Protein AF-A0A455U4K8-F1 (afdb_monomer_lite)

Radius of gyration: 17.61 Å; chains: 1; bounding box: 32×37×53 Å

InterPro domains:
  IPR004453 Epoxyqueuosine reductase QueG [PTHR30002] (1-101)
  IPR013542 Epoxyqueuosine reductase QueG, DUF1730 [PF08331] (11-89)

Organism: NCBI:txid115553

Sequence (107 aa):
MGFMAKHGTKRTRPAELEPGTQRIISVRMDYLPAEVESTKVLGQPSRAYVSRYALGRDYHKLMRKRLALLAKKIEQAVGRFGYRAFVDSAPVMERALAQKSRARLVR

Structure (mmCIF, N/CA/C/O backbone):
data_AF-A0A455U4K8-F1
#
_entry.id   AF-A0A455U4K8-F1
#
loop_
_atom_site.group_PDB
_atom_site.id
_atom_site.type_symbol
_atom_site.label_atom_id
_atom_site.label_alt_id
_atom_site.label_comp_id
_atom_site.label_asym_id
_atom_site.label_entity_id
_atom_site.label_seq_id
_atom_site.pdbx_PDB_ins_code
_atom_site.Cartn_x
_atom_site.Cartn_y
_atom_site.Cartn_z
_atom_site.occupancy
_atom_site.B_iso_or_equiv
_atom_site.auth_seq_id
_atom_site.auth_comp_id
_atom_site.auth_asym_id
_atom_site.auth_atom_id
_atom_site.pdbx_PDB_model_num
ATOM 1 N N . MET A 1 1 ? -5.691 -19.134 -12.663 1.00 39.91 1 MET A N 1
ATOM 2 C CA . MET A 1 1 ? -6.672 -18.040 -12.438 1.00 39.91 1 MET A CA 1
ATOM 3 C C . MET A 1 1 ? -7.472 -18.192 -11.122 1.00 39.91 1 MET A C 1
ATOM 5 O O . MET A 1 1 ? -8.660 -17.917 -11.088 1.00 39.91 1 MET A O 1
ATOM 9 N N . GLY A 1 2 ? -6.848 -18.572 -9.995 1.00 47.69 2 GLY A N 1
ATOM 10 C CA . GLY A 1 2 ? -7.571 -18.822 -8.726 1.00 47.69 2 GLY A CA 1
ATOM 11 C C . GLY A 1 2 ? -7.619 -17.652 -7.728 1.00 47.69 2 GLY A C 1
ATOM 12 O O . GLY A 1 2 ? -8.316 -17.735 -6.722 1.00 47.69 2 GLY A O 1
ATOM 13 N N . PHE A 1 3 ? -6.881 -16.565 -7.976 1.00 52.25 3 PHE A N 1
ATOM 14 C CA . PHE A 1 3 ? -6.742 -15.446 -7.030 1.00 52.25 3 PHE A CA 1
ATOM 15 C C . PHE A 1 3 ? -8.043 -14.641 -6.853 1.00 52.25 3 PHE A C 1
ATOM 17 O O . PHE A 1 3 ? -8.359 -14.156 -5.765 1.00 52.25 3 PHE A O 1
ATOM 24 N N . MET A 1 4 ? -8.853 -14.536 -7.912 1.00 50.00 4 MET A N 1
ATOM 25 C CA . MET A 1 4 ? -10.115 -13.797 -7.851 1.00 50.00 4 MET A CA 1
ATOM 26 C C . MET A 1 4 ? -11.265 -14.607 -7.235 1.00 50.00 4 MET A C 1
ATOM 28 O O . MET A 1 4 ? -12.145 -13.999 -6.639 1.00 50.00 4 MET A O 1
ATOM 32 N N . ALA A 1 5 ? -11.238 -15.940 -7.282 1.00 55.00 5 ALA A N 1
ATOM 33 C CA . ALA A 1 5 ? -12.343 -16.778 -6.801 1.00 55.00 5 ALA A CA 1
ATOM 34 C C . ALA A 1 5 ? -12.320 -17.052 -5.281 1.00 55.00 5 ALA A C 1
ATOM 36 O O . ALA A 1 5 ? -13.352 -17.348 -4.692 1.00 55.00 5 ALA A O 1
ATOM 37 N N . LYS A 1 6 ? -11.162 -16.933 -4.616 1.00 53.72 6 LYS A N 1
ATOM 38 C CA . LYS A 1 6 ? -10.973 -17.418 -3.231 1.00 53.72 6 LYS A CA 1
ATOM 39 C C . LYS A 1 6 ? -11.510 -16.513 -2.111 1.00 53.72 6 LYS A C 1
ATOM 41 O O . LYS A 1 6 ? -11.461 -16.902 -0.948 1.00 53.72 6 LYS A O 1
ATOM 46 N N . HIS A 1 7 ? -12.015 -15.316 -2.413 1.00 50.06 7 HIS A N 1
ATOM 47 C CA . HIS A 1 7 ? -12.355 -14.333 -1.378 1.00 50.06 7 HIS A CA 1
ATOM 48 C C . HI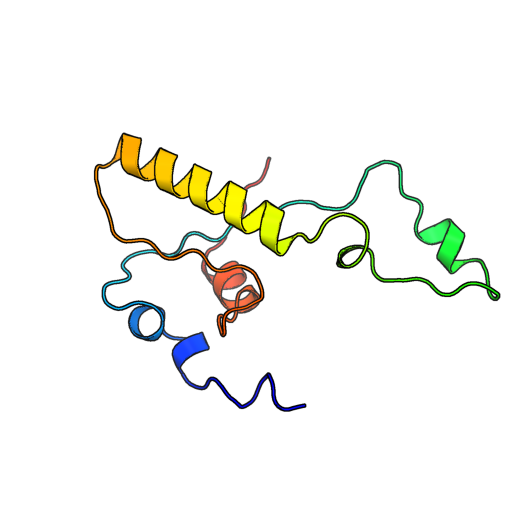S A 1 7 ? -13.657 -13.578 -1.678 1.00 50.06 7 HIS A C 1
ATOM 50 O O . HIS A 1 7 ? -13.600 -12.423 -2.090 1.00 50.06 7 HIS A O 1
ATOM 56 N N . GLY A 1 8 ? -14.800 -14.246 -1.470 1.00 59.72 8 GLY A N 1
ATOM 57 C CA . GLY A 1 8 ? -16.169 -13.777 -1.756 1.00 59.72 8 GLY A CA 1
ATOM 58 C C . GLY A 1 8 ? -16.565 -12.396 -1.193 1.00 59.72 8 GLY A C 1
ATOM 59 O O . GLY A 1 8 ? -16.095 -11.360 -1.657 1.00 59.72 8 GLY A O 1
ATOM 60 N N . THR A 1 9 ? -17.481 -12.340 -0.221 1.00 54.09 9 THR A N 1
ATOM 61 C CA . THR A 1 9 ? -18.140 -11.091 0.243 1.00 54.09 9 THR A CA 1
ATOM 62 C C . THR A 1 9 ? -17.220 -10.102 0.966 1.00 54.09 9 THR A C 1
ATOM 64 O O . THR A 1 9 ? -17.487 -8.892 0.944 1.00 54.09 9 THR A O 1
ATOM 67 N N . LYS A 1 10 ? -16.085 -10.584 1.500 1.00 51.03 10 LYS A N 1
ATOM 68 C CA . LYS A 1 10 ? -15.059 -9.781 2.198 1.00 51.03 10 LYS A CA 1
ATOM 69 C C . LYS A 1 10 ? -14.585 -8.573 1.385 1.00 51.03 10 LYS A C 1
ATOM 71 O O . LYS A 1 10 ? -14.236 -7.551 1.953 1.00 51.03 10 LYS A O 1
ATOM 76 N N . ARG A 1 11 ? -14.642 -8.638 0.053 1.00 54.22 11 ARG A N 1
ATOM 77 C CA . ARG A 1 11 ? -14.245 -7.535 -0.840 1.00 54.22 11 ARG A CA 1
ATOM 78 C C . ARG A 1 11 ? -15.182 -6.328 -0.834 1.00 54.22 11 ARG A C 1
ATOM 80 O O . ARG A 1 11 ? -14.770 -5.251 -1.259 1.00 54.22 11 ARG A O 1
ATOM 87 N N . THR A 1 12 ? -16.429 -6.509 -0.407 1.00 55.31 12 THR A N 1
ATOM 88 C CA . THR A 1 12 ? -17.495 -5.493 -0.504 1.00 55.31 12 THR A CA 1
ATOM 89 C C . THR A 1 12 ? -17.985 -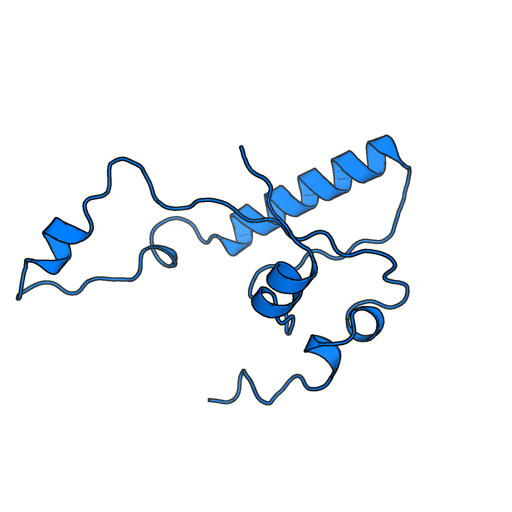4.974 0.842 1.00 55.31 12 THR A C 1
ATOM 91 O O . THR A 1 12 ? -18.621 -3.922 0.883 1.00 55.31 12 THR A O 1
ATOM 94 N N . ARG A 1 13 ? -17.683 -5.684 1.936 1.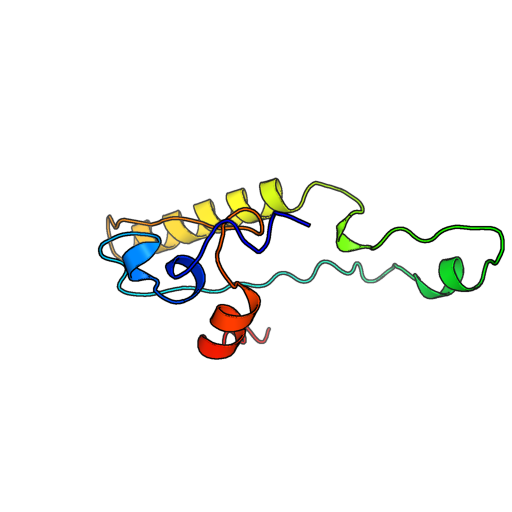00 63.19 13 ARG A N 1
ATOM 95 C CA . ARG A 1 13 ? -18.171 -5.380 3.283 1.00 63.19 13 ARG A CA 1
ATOM 96 C C . ARG A 1 13 ? -16.992 -5.126 4.226 1.00 63.19 13 ARG A C 1
ATOM 98 O O . ARG A 1 13 ? -16.365 -6.081 4.676 1.00 63.19 13 ARG A O 1
ATOM 105 N N . PRO A 1 14 ? -16.692 -3.857 4.554 1.00 61.81 14 PRO A N 1
ATOM 106 C CA . PRO A 1 14 ? -15.581 -3.495 5.439 1.00 61.81 14 PRO A CA 1
ATOM 107 C C . PRO A 1 14 ? -15.634 -4.187 6.806 1.00 61.81 14 PRO A C 1
ATOM 109 O O . PRO A 1 1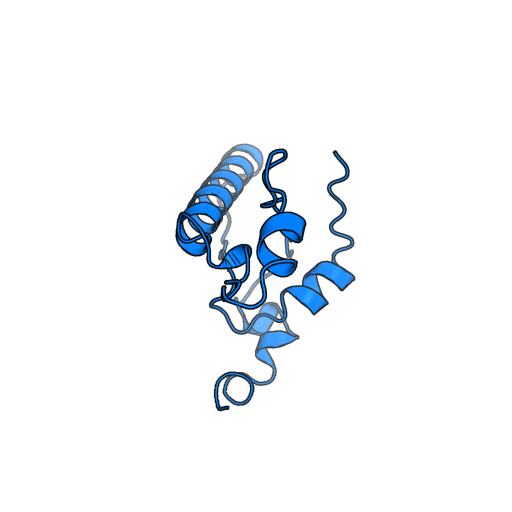4 ? -14.605 -4.606 7.325 1.00 61.81 14 PRO A O 1
ATOM 112 N N . ALA A 1 15 ? -16.842 -4.380 7.342 1.00 61.34 15 ALA A N 1
ATOM 113 C CA . ALA A 1 15 ? -17.065 -5.084 8.602 1.00 61.34 15 ALA A CA 1
ATOM 114 C C . ALA A 1 15 ? -16.665 -6.575 8.560 1.00 61.34 15 ALA A C 1
ATOM 116 O O . ALA A 1 15 ? -16.375 -7.154 9.600 1.00 61.34 15 ALA A O 1
ATOM 117 N N . GLU A 1 16 ? -16.612 -7.196 7.375 1.00 64.38 16 GLU A N 1
ATOM 118 C CA . GLU A 1 16 ? -16.153 -8.584 7.190 1.00 64.38 16 GLU A CA 1
ATOM 119 C C . GLU A 1 16 ? -14.633 -8.683 6.942 1.00 64.38 16 GLU A C 1
ATOM 121 O O . GLU A 1 16 ? -14.068 -9.781 6.944 1.00 64.38 16 GLU A O 1
ATOM 126 N N . LEU A 1 17 ? -13.966 -7.546 6.704 1.00 66.06 17 LEU A N 1
ATOM 127 C CA . LEU A 1 17 ? -12.511 -7.433 6.557 1.00 66.06 17 LEU A CA 1
ATOM 128 C C . LEU A 1 17 ? -11.824 -7.228 7.905 1.00 66.06 17 LEU A C 1
ATOM 130 O O . LEU A 1 17 ? -10.814 -7.877 8.177 1.00 66.06 17 LEU A O 1
ATOM 134 N N . GLU A 1 18 ? -12.380 -6.338 8.723 1.00 71.88 18 GLU A N 1
ATOM 135 C CA . GLU A 1 18 ? -11.947 -6.080 10.091 1.00 71.88 18 GLU A CA 1
ATOM 136 C C . GLU A 1 18 ? -13.184 -5.695 10.929 1.00 71.88 18 GLU A C 1
ATOM 138 O O . GLU A 1 18 ? -13.795 -4.646 10.668 1.00 71.88 18 GLU A O 1
ATOM 143 N N . PRO A 1 19 ? -13.608 -6.539 11.889 1.00 76.44 19 PRO A N 1
ATOM 144 C CA . PRO A 1 19 ? -14.756 -6.252 12.744 1.00 76.44 19 PRO A CA 1
ATOM 145 C C . PRO A 1 19 ? -14.620 -4.898 13.451 1.00 76.44 19 PRO A C 1
ATOM 147 O O . PRO A 1 19 ? -13.550 -4.534 13.926 1.00 76.44 19 PRO A O 1
ATOM 150 N N . GLY A 1 20 ? -15.709 -4.128 13.512 1.00 79.00 20 GLY A N 1
ATOM 151 C CA . GLY A 1 20 ? -15.703 -2.797 14.135 1.00 79.00 20 GLY A CA 1
ATOM 152 C C . GLY A 1 20 ? -15.150 -1.663 13.258 1.00 79.00 20 GLY A C 1
ATOM 153 O O . GLY A 1 20 ? -14.978 -0.547 13.747 1.00 79.00 20 GLY A O 1
ATOM 154 N N . THR A 1 21 ? -14.900 -1.896 11.963 1.00 82.25 21 THR A N 1
ATOM 155 C CA . THR A 1 21 ? -14.473 -0.832 11.034 1.00 82.25 21 THR A CA 1
ATOM 156 C C . THR A 1 21 ? -15.542 0.257 10.881 1.00 82.25 21 THR A C 1
ATOM 158 O O . THR A 1 21 ? -16.585 0.022 10.274 1.00 82.25 21 THR A O 1
ATOM 161 N N . GLN A 1 22 ? -15.247 1.478 11.345 1.00 83.44 22 GLN A N 1
ATOM 162 C CA . GLN A 1 22 ? -16.145 2.642 11.226 1.00 83.44 22 GLN A CA 1
ATOM 163 C C . GLN A 1 22 ? -15.874 3.520 9.994 1.00 83.44 22 GLN A C 1
ATOM 165 O O . GLN A 1 22 ? -16.762 4.218 9.487 1.00 83.44 22 GLN A O 1
ATOM 170 N N . ARG A 1 23 ? -14.616 3.548 9.538 1.00 83.25 23 ARG A N 1
ATOM 171 C CA . ARG A 1 23 ? -14.128 4.433 8.472 1.00 83.25 23 ARG A CA 1
ATOM 172 C C . ARG A 1 23 ? -13.042 3.740 7.656 1.00 83.25 23 ARG A C 1
ATOM 174 O O . ARG A 1 23 ? -12.271 2.948 8.186 1.00 83.25 23 ARG A O 1
ATOM 181 N N . ILE A 1 24 ? -12.970 4.084 6.370 1.00 84.19 24 ILE A N 1
ATOM 182 C CA . ILE A 1 24 ? -11.906 3.658 5.455 1.00 84.19 24 ILE A CA 1
ATOM 183 C C . ILE A 1 24 ? -11.201 4.903 4.931 1.00 84.19 24 ILE A C 1
ATOM 185 O O . ILE A 1 24 ? -11.853 5.826 4.447 1.00 84.19 24 ILE A O 1
ATOM 189 N N . ILE A 1 25 ? -9.871 4.894 4.983 1.00 86.19 25 ILE A N 1
ATOM 190 C CA . ILE A 1 25 ? -9.022 5.915 4.369 1.00 86.19 25 ILE A CA 1
ATOM 191 C C . ILE A 1 25 ? -8.334 5.276 3.164 1.00 86.19 25 ILE A C 1
ATOM 193 O O . ILE A 1 25 ? -7.594 4.305 3.308 1.00 86.19 25 ILE A O 1
ATOM 197 N N . SER A 1 26 ? -8.583 5.814 1.972 1.00 85.06 26 SER A N 1
ATOM 198 C CA . SER A 1 26 ? -7.897 5.403 0.743 1.00 85.06 26 SER A CA 1
ATOM 199 C C . SER A 1 26 ? -6.833 6.434 0.386 1.00 85.06 26 SER A C 1
ATOM 201 O O . SER A 1 26 ? -7.099 7.633 0.401 1.00 85.06 26 SER A O 1
ATOM 203 N N . VAL A 1 27 ? -5.635 5.971 0.037 1.00 85.94 27 VAL A N 1
ATOM 204 C CA . VAL A 1 27 ? -4.514 6.829 -0.367 1.00 85.94 27 VAL A CA 1
ATOM 205 C C . VAL A 1 27 ? -3.972 6.384 -1.720 1.00 85.94 27 VAL A C 1
ATOM 207 O O . VAL A 1 27 ? -4.088 5.217 -2.088 1.00 85.94 27 VAL A O 1
ATOM 210 N N . ARG A 1 28 ? -3.352 7.312 -2.450 1.00 85.94 28 ARG A N 1
ATOM 211 C CA . ARG A 1 28 ? -2.628 7.037 -3.697 1.00 85.94 28 ARG A CA 1
ATOM 212 C C . ARG A 1 28 ? -1.242 7.664 -3.645 1.00 85.94 28 ARG A C 1
ATOM 214 O O . ARG A 1 28 ? -1.022 8.619 -2.904 1.00 85.94 28 ARG A O 1
ATOM 221 N N . MET A 1 29 ? -0.330 7.140 -4.449 1.00 84.00 29 MET A N 1
ATOM 222 C CA . MET A 1 29 ? 1.013 7.679 -4.610 1.00 84.00 29 MET A CA 1
ATOM 223 C C . MET A 1 29 ? 1.370 7.655 -6.090 1.00 84.00 29 MET A C 1
ATOM 225 O O . MET A 1 29 ? 1.272 6.606 -6.727 1.00 84.00 29 MET A O 1
ATOM 229 N N . ASP A 1 30 ? 1.800 8.798 -6.613 1.00 82.38 30 ASP A N 1
ATOM 230 C CA . ASP A 1 30 ? 2.349 8.864 -7.961 1.00 82.38 30 ASP A CA 1
ATOM 231 C C . ASP A 1 30 ? 3.711 8.168 -7.977 1.00 82.38 30 ASP A C 1
ATOM 233 O O . ASP A 1 30 ? 4.569 8.415 -7.127 1.00 82.38 30 ASP A O 1
ATOM 237 N N . TYR A 1 31 ? 3.883 7.247 -8.922 1.00 79.06 31 TYR A N 1
ATOM 238 C CA . TYR A 1 31 ? 5.086 6.421 -9.049 1.00 79.06 31 TYR A CA 1
ATOM 239 C C . TYR A 1 31 ? 5.817 6.643 -10.377 1.00 79.06 31 TYR A C 1
ATOM 241 O O . TYR A 1 31 ? 6.817 5.977 -10.639 1.00 79.06 31 TYR A O 1
ATOM 249 N N . LEU A 1 32 ? 5.322 7.553 -11.222 1.00 73.88 32 LEU A N 1
ATOM 250 C CA . LEU A 1 32 ? 5.951 7.900 -12.490 1.00 73.88 32 LEU A CA 1
ATOM 251 C C . LEU A 1 32 ? 7.059 8.938 -12.238 1.00 73.88 32 LEU A C 1
ATOM 253 O O . LEU A 1 32 ? 6.743 10.052 -11.821 1.00 73.88 32 LEU A O 1
ATOM 257 N N . PRO A 1 33 ? 8.343 8.611 -12.467 1.00 69.56 33 PRO A N 1
ATOM 258 C CA . PRO A 1 33 ? 9.413 9.595 -12.351 1.00 69.56 33 PRO A CA 1
ATOM 259 C C . PRO A 1 33 ? 9.359 10.570 -13.536 1.00 69.56 33 PRO A C 1
ATOM 261 O O . PRO A 1 33 ? 9.048 10.159 -14.654 1.00 69.56 33 PRO A O 1
ATOM 264 N N . ALA A 1 34 ? 9.687 11.844 -13.301 1.00 66.50 34 ALA A N 1
ATOM 265 C CA . ALA A 1 34 ? 9.575 12.909 -14.306 1.00 66.50 34 ALA A CA 1
ATOM 266 C C . ALA A 1 34 ? 10.468 12.693 -15.545 1.00 66.50 34 ALA A C 1
ATOM 268 O O . ALA A 1 34 ? 10.130 13.138 -16.635 1.00 66.50 34 ALA A O 1
ATOM 269 N N . GLU A 1 35 ? 11.582 11.980 -15.389 1.00 64.50 35 GLU A N 1
ATOM 270 C CA . GLU A 1 35 ? 12.628 11.815 -16.412 1.00 64.50 35 GLU A CA 1
ATOM 271 C C . GLU A 1 35 ? 12.418 10.590 -17.320 1.00 64.50 35 GLU A C 1
ATOM 273 O O . GLU A 1 35 ? 13.266 10.239 -18.140 1.00 64.50 35 GLU A O 1
ATOM 278 N N . VAL A 1 36 ? 11.310 9.868 -17.153 1.00 63.97 36 VAL A N 1
ATOM 279 C CA . VAL A 1 36 ? 11.165 8.531 -17.725 1.00 63.97 36 VAL A CA 1
ATOM 280 C C . VAL A 1 36 ? 10.395 8.553 -19.042 1.00 63.97 36 VAL A C 1
ATOM 282 O O . VAL A 1 36 ? 9.168 8.518 -19.081 1.00 63.97 36 VAL A O 1
ATOM 285 N N . GLU A 1 37 ? 11.138 8.481 -20.143 1.00 67.75 37 GLU A N 1
ATOM 286 C CA . GLU A 1 37 ? 10.588 8.305 -21.488 1.00 67.75 37 GLU A CA 1
ATOM 287 C C . GLU A 1 37 ? 10.330 6.822 -21.801 1.00 67.75 37 GLU A C 1
ATOM 289 O O . GLU A 1 37 ? 11.082 6.155 -22.513 1.00 67.75 37 GLU A O 1
ATOM 294 N N . SER A 1 38 ? 9.237 6.267 -21.268 1.00 68.38 38 SER A N 1
ATOM 295 C CA . SER A 1 38 ? 8.753 4.928 -21.661 1.00 68.38 38 SER A CA 1
ATOM 296 C C . SER A 1 38 ? 8.510 4.803 -23.169 1.00 68.38 38 SER A C 1
ATOM 298 O O . SER A 1 38 ? 8.660 3.718 -23.724 1.00 68.38 38 SER A O 1
ATOM 300 N N . THR A 1 39 ? 8.192 5.913 -23.831 1.00 68.88 39 THR A N 1
ATOM 301 C CA . THR A 1 39 ? 7.999 6.023 -25.282 1.00 68.88 39 THR A CA 1
ATOM 302 C C . THR A 1 39 ? 9.245 5.627 -26.078 1.00 68.88 39 THR A C 1
ATOM 304 O O . THR A 1 39 ? 9.116 4.937 -27.086 1.00 68.88 39 THR A O 1
ATOM 307 N N . LYS A 1 40 ? 10.454 5.955 -25.597 1.00 74.69 40 LYS A N 1
ATOM 308 C CA . LYS A 1 40 ? 11.721 5.594 -26.264 1.00 74.69 40 LYS A CA 1
ATOM 309 C C . LYS A 1 40 ? 11.981 4.089 -26.303 1.00 74.69 40 LYS A C 1
ATOM 311 O O . LYS A 1 40 ? 12.562 3.597 -27.265 1.00 74.69 40 LYS A O 1
ATOM 316 N N . VAL A 1 41 ? 11.573 3.359 -25.262 1.00 76.50 41 VAL A N 1
ATOM 317 C CA . VAL A 1 41 ? 11.747 1.897 -25.191 1.00 76.50 41 VAL A CA 1
ATOM 318 C C . VAL A 1 41 ? 10.671 1.184 -26.006 1.00 76.50 41 VAL A C 1
ATOM 320 O O . VAL A 1 41 ? 10.976 0.216 -26.690 1.00 76.50 41 VAL A O 1
ATOM 323 N N . LEU A 1 42 ? 9.435 1.691 -25.986 1.00 77.94 42 LEU A N 1
ATOM 324 C CA . LEU A 1 42 ? 8.325 1.137 -26.771 1.00 77.94 42 LEU A CA 1
ATOM 325 C C . LEU A 1 42 ? 8.535 1.275 -28.288 1.00 77.94 42 LEU A C 1
ATOM 327 O O . LEU A 1 42 ? 7.995 0.478 -29.046 1.00 77.94 42 LEU A O 1
ATOM 331 N N . GLY A 1 43 ? 9.338 2.246 -28.729 1.00 80.88 43 GLY A N 1
ATOM 332 C CA . GLY A 1 43 ? 9.724 2.409 -30.133 1.00 80.88 43 GLY A CA 1
ATOM 333 C C . GLY A 1 43 ? 10.817 1.452 -30.629 1.00 80.88 43 GLY A C 1
ATOM 334 O O . GLY A 1 43 ? 11.217 1.567 -31.782 1.00 80.88 43 GLY A O 1
ATOM 335 N N . GLN A 1 44 ? 11.337 0.543 -29.792 1.00 84.88 44 GLN A N 1
ATOM 336 C CA . GLN A 1 44 ? 12.428 -0.374 -30.150 1.00 84.88 44 GLN A CA 1
ATOM 337 C C . GLN A 1 44 ? 11.901 -1.809 -30.327 1.00 84.88 44 GLN A C 1
ATOM 339 O O . GLN A 1 44 ? 11.688 -2.495 -29.327 1.00 84.88 44 GLN A O 1
ATOM 344 N N . PRO A 1 45 ? 11.750 -2.312 -31.570 1.00 84.38 45 PRO A N 1
ATOM 345 C CA . PRO A 1 45 ? 11.146 -3.624 -31.836 1.00 84.38 45 PRO A CA 1
ATOM 346 C C . PRO A 1 45 ? 11.916 -4.803 -31.229 1.00 84.38 45 PRO A C 1
ATOM 348 O O . PRO A 1 45 ? 11.348 -5.862 -30.988 1.00 84.38 45 PRO A O 1
ATOM 351 N N . SER A 1 46 ? 13.216 -4.627 -30.981 1.00 91.19 46 SER A N 1
ATOM 352 C CA . SER A 1 46 ? 14.104 -5.649 -30.420 1.00 91.19 46 SER A CA 1
ATOM 353 C C . SER A 1 46 ? 14.127 -5.683 -28.888 1.00 91.19 46 SER A C 1
ATOM 355 O O . SER A 1 46 ? 14.885 -6.464 -28.312 1.00 91.19 46 SER A O 1
ATOM 357 N N . ARG A 1 47 ? 13.335 -4.847 -28.199 1.00 84.94 47 ARG A N 1
ATOM 358 C CA . ARG A 1 47 ? 13.318 -4.775 -26.731 1.00 84.94 47 ARG A CA 1
ATOM 359 C C . ARG A 1 47 ? 11.931 -5.020 -26.156 1.00 84.94 47 ARG A C 1
ATOM 361 O O . ARG A 1 47 ? 10.939 -4.458 -26.602 1.00 84.94 47 ARG A O 1
ATOM 368 N N . ALA A 1 48 ? 11.885 -5.809 -25.086 1.00 81.62 48 ALA A N 1
ATOM 369 C CA . ALA A 1 48 ? 10.686 -5.972 -24.276 1.00 81.62 48 ALA A CA 1
ATOM 370 C C . ALA A 1 48 ? 10.553 -4.829 -23.256 1.00 81.62 48 ALA A C 1
ATOM 372 O O . ALA A 1 48 ? 11.541 -4.377 -22.671 1.00 81.62 48 ALA A O 1
ATOM 373 N N . TYR A 1 49 ? 9.317 -4.393 -23.007 1.00 82.38 49 TYR A N 1
ATOM 374 C CA . TYR A 1 49 ? 8.996 -3.396 -21.989 1.00 82.38 49 TYR A CA 1
ATOM 375 C C . TYR A 1 49 ? 8.348 -4.057 -20.770 1.00 82.38 49 TYR A C 1
ATOM 377 O O . TYR A 1 49 ? 7.290 -4.676 -20.871 1.00 82.38 49 TYR A O 1
ATOM 385 N N . VAL A 1 50 ? 8.968 -3.895 -19.601 1.00 80.94 50 VAL A N 1
ATOM 386 C CA . VAL A 1 50 ? 8.393 -4.317 -18.317 1.00 80.94 50 VAL A CA 1
ATOM 387 C C . VAL A 1 50 ? 7.583 -3.166 -17.731 1.00 80.94 50 VAL A C 1
ATOM 389 O O . VAL A 1 50 ? 8.046 -2.023 -17.697 1.00 80.94 50 VAL A O 1
ATOM 392 N N . SER A 1 51 ? 6.375 -3.470 -17.251 1.00 78.88 51 SER A N 1
ATOM 393 C CA . SER A 1 51 ? 5.477 -2.462 -16.687 1.00 78.88 51 SER A CA 1
ATOM 394 C C . SER A 1 51 ? 6.126 -1.690 -15.540 1.00 78.88 51 SER A C 1
ATOM 396 O O . SER A 1 51 ? 6.773 -2.264 -14.662 1.00 78.88 51 SER A O 1
ATOM 398 N N . ARG A 1 52 ? 5.921 -0.369 -15.523 1.00 75.75 52 ARG A N 1
ATOM 399 C CA . ARG A 1 52 ? 6.633 0.542 -14.620 1.00 75.75 52 ARG A CA 1
ATOM 400 C C . ARG A 1 52 ? 6.388 0.251 -13.140 1.00 75.75 52 ARG A C 1
ATOM 402 O O . ARG A 1 52 ? 7.308 0.431 -12.352 1.00 75.75 52 ARG A O 1
ATOM 409 N N . TYR A 1 53 ? 5.201 -0.231 -12.765 1.00 72.12 53 TYR A N 1
ATOM 410 C CA . TYR A 1 53 ? 4.889 -0.560 -11.365 1.00 72.12 53 TYR A CA 1
ATOM 411 C C . TYR A 1 53 ? 5.730 -1.727 -10.817 1.00 72.12 53 TYR A C 1
ATOM 413 O O . TYR A 1 53 ? 5.850 -1.877 -9.604 1.00 72.12 53 TYR A O 1
ATOM 421 N N . ALA A 1 54 ? 6.296 -2.553 -11.703 1.00 75.56 54 ALA A N 1
ATOM 422 C CA . ALA A 1 54 ? 7.163 -3.672 -11.349 1.00 75.56 54 ALA A CA 1
ATOM 423 C C . ALA A 1 54 ? 8.654 -3.285 -11.334 1.00 75.56 54 ALA A C 1
ATOM 425 O O . ALA A 1 54 ? 9.501 -4.120 -11.028 1.00 75.56 54 ALA A O 1
ATOM 426 N N . LEU A 1 55 ? 8.989 -2.036 -11.679 1.00 75.00 55 LEU A N 1
ATOM 427 C CA . LEU A 1 55 ? 10.363 -1.548 -11.723 1.00 75.00 55 LEU A CA 1
ATOM 428 C C . LEU A 1 55 ? 10.738 -0.839 -10.416 1.00 75.00 55 LEU A C 1
ATOM 430 O O . LEU A 1 55 ? 9.958 -0.077 -9.849 1.00 75.00 55 LEU A O 1
ATOM 434 N N . GLY A 1 56 ? 11.979 -1.039 -9.970 1.00 76.81 56 GLY A N 1
ATOM 435 C CA . GLY A 1 56 ? 12.516 -0.403 -8.768 1.00 76.81 56 GLY A CA 1
ATOM 436 C C . GLY A 1 56 ? 12.216 -1.177 -7.482 1.00 76.81 56 GLY A C 1
ATOM 437 O O . GLY A 1 56 ? 12.208 -2.406 -7.460 1.00 76.81 56 GLY A O 1
ATOM 438 N N . ARG A 1 57 ? 12.048 -0.454 -6.369 1.00 78.69 57 ARG A N 1
ATOM 439 C CA . ARG A 1 57 ? 11.795 -1.066 -5.055 1.00 78.69 57 ARG A CA 1
ATOM 440 C C . ARG A 1 57 ? 10.362 -1.582 -4.966 1.00 78.69 57 ARG A C 1
ATOM 442 O O . ARG A 1 57 ? 9.438 -0.885 -5.368 1.00 78.69 57 ARG A O 1
ATOM 449 N N . ASP A 1 58 ? 10.191 -2.739 -4.328 1.00 83.38 58 ASP A N 1
ATOM 450 C CA . ASP A 1 58 ? 8.875 -3.305 -4.021 1.00 83.38 58 ASP A CA 1
ATOM 451 C C . ASP A 1 58 ? 7.996 -2.289 -3.277 1.00 83.38 58 ASP A C 1
ATOM 453 O O . ASP A 1 58 ? 8.240 -1.916 -2.118 1.00 83.38 58 ASP A O 1
ATOM 457 N N . TYR A 1 59 ? 6.957 -1.837 -3.972 1.00 83.62 59 TYR A N 1
ATOM 458 C CA . TYR A 1 59 ? 6.067 -0.798 -3.490 1.00 83.62 59 TYR A CA 1
ATOM 459 C C . TYR A 1 59 ? 5.254 -1.258 -2.275 1.00 83.62 59 TYR A C 1
ATOM 461 O O . TYR A 1 59 ? 4.879 -0.416 -1.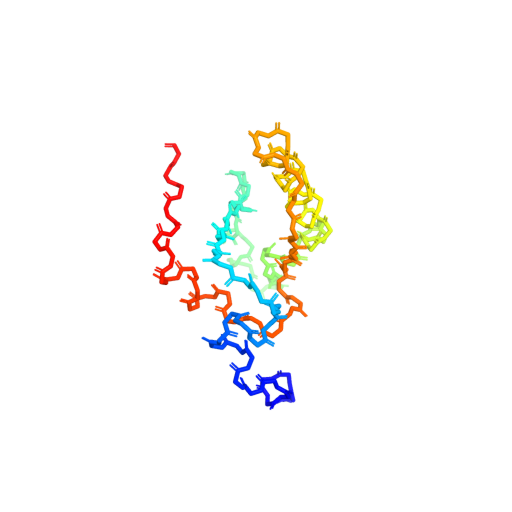459 1.00 83.62 59 TYR A O 1
ATOM 469 N N . HIS A 1 60 ? 5.040 -2.567 -2.085 1.00 87.19 60 HIS A N 1
ATOM 470 C CA . HIS A 1 60 ? 4.322 -3.084 -0.922 1.00 87.19 60 HIS A CA 1
ATOM 471 C C . HIS A 1 60 ? 5.028 -2.690 0.371 1.00 87.19 60 HIS A C 1
ATOM 473 O O . HIS A 1 60 ? 4.391 -2.222 1.316 1.00 87.19 60 HIS A O 1
ATOM 479 N N . LYS A 1 61 ? 6.358 -2.835 0.413 1.00 87.69 61 LYS A N 1
ATOM 480 C CA . LYS A 1 61 ? 7.166 -2.456 1.579 1.00 87.69 61 LYS A CA 1
ATOM 481 C C . LYS A 1 61 ? 7.116 -0.949 1.818 1.00 87.69 61 LYS A C 1
ATOM 483 O O . LYS A 1 61 ? 6.913 -0.510 2.951 1.00 87.69 61 LYS A O 1
ATOM 488 N N . LEU A 1 62 ? 7.261 -0.157 0.754 1.00 88.88 62 LEU A N 1
ATOM 489 C CA . LEU A 1 62 ? 7.219 1.304 0.831 1.00 88.88 62 LEU A CA 1
ATOM 490 C C . LEU A 1 62 ? 5.864 1.807 1.350 1.00 88.88 62 LEU A C 1
ATOM 492 O O . LEU A 1 62 ? 5.815 2.608 2.285 1.00 88.88 62 LEU A O 1
ATOM 496 N N . MET A 1 63 ? 4.772 1.316 0.769 1.00 90.06 63 MET A N 1
ATOM 497 C CA . MET A 1 63 ? 3.415 1.730 1.112 1.00 90.06 63 MET A CA 1
ATOM 498 C C . MET A 1 63 ? 3.024 1.286 2.519 1.00 90.06 63 MET A C 1
ATOM 500 O O . MET A 1 63 ? 2.515 2.110 3.275 1.00 90.06 63 MET A O 1
ATOM 504 N N . ARG A 1 64 ? 3.343 0.050 2.937 1.00 90.00 64 ARG A N 1
ATOM 505 C CA . ARG A 1 64 ? 3.101 -0.399 4.323 1.00 90.00 64 ARG A CA 1
ATOM 506 C C . ARG A 1 64 ? 3.784 0.513 5.339 1.00 90.00 64 ARG A C 1
ATOM 508 O O . ARG A 1 64 ? 3.148 0.927 6.305 1.00 90.00 64 ARG A O 1
ATOM 515 N N . LYS A 1 65 ? 5.049 0.883 5.099 1.00 91.38 65 LYS A N 1
ATOM 516 C CA . LYS A 1 65 ? 5.782 1.806 5.979 1.00 91.38 65 LYS A CA 1
ATOM 517 C C . LYS A 1 65 ? 5.088 3.168 6.068 1.00 91.38 65 LYS A C 1
ATOM 519 O O . LYS A 1 65 ? 4.936 3.707 7.160 1.00 91.38 65 LYS A O 1
ATOM 524 N N . ARG A 1 66 ? 4.647 3.726 4.937 1.00 93.31 66 ARG A N 1
ATOM 525 C CA . ARG A 1 66 ? 3.951 5.025 4.903 1.00 93.31 66 ARG A CA 1
ATOM 526 C C . ARG A 1 66 ? 2.580 4.976 5.582 1.00 93.31 66 ARG A C 1
ATOM 528 O O . ARG A 1 66 ? 2.249 5.902 6.314 1.00 93.31 66 ARG A O 1
ATOM 535 N N . LEU A 1 67 ? 1.820 3.898 5.397 1.00 93.31 67 LEU A N 1
ATOM 536 C CA . LEU A 1 67 ? 0.535 3.698 6.071 1.00 93.31 67 LEU A CA 1
ATOM 537 C C . LEU A 1 67 ? 0.697 3.568 7.588 1.00 93.31 67 LEU A C 1
ATOM 539 O O . LEU A 1 67 ? -0.077 4.168 8.325 1.00 93.31 67 LEU A O 1
ATOM 543 N N . ALA A 1 68 ? 1.729 2.864 8.061 1.00 92.00 68 ALA A N 1
ATOM 544 C CA . ALA A 1 68 ? 2.031 2.782 9.491 1.00 92.00 68 ALA A CA 1
ATOM 545 C C . ALA A 1 68 ? 2.366 4.161 10.086 1.00 92.00 68 ALA A C 1
ATOM 547 O O . ALA A 1 68 ? 1.894 4.510 11.166 1.00 92.00 68 ALA A O 1
ATOM 548 N N . LEU A 1 69 ? 3.135 4.982 9.360 1.00 94.75 69 LEU A N 1
ATOM 549 C CA . LEU A 1 69 ? 3.415 6.362 9.770 1.00 94.75 69 LEU A CA 1
ATOM 550 C C . LEU A 1 69 ? 2.145 7.219 9.813 1.00 94.75 69 LEU A C 1
ATOM 552 O O . LEU A 1 69 ? 1.980 8.006 10.741 1.00 94.75 69 LEU A O 1
ATOM 556 N N . LEU A 1 70 ? 1.251 7.071 8.833 1.00 93.94 70 LEU A N 1
ATOM 557 C CA . LEU A 1 70 ? -0.034 7.769 8.824 1.00 93.94 70 LEU A CA 1
ATOM 558 C C . LEU A 1 70 ? -0.902 7.357 10.018 1.00 93.94 70 LEU A C 1
ATOM 560 O O . LEU A 1 70 ? -1.410 8.226 10.719 1.00 93.94 70 LEU A O 1
ATOM 564 N N . ALA A 1 71 ? -1.026 6.056 10.284 1.00 92.75 71 ALA A N 1
ATOM 565 C CA . ALA A 1 71 ? -1.790 5.550 11.419 1.00 92.75 71 ALA A CA 1
ATOM 566 C C . ALA A 1 71 ? -1.249 6.093 12.748 1.00 92.75 71 ALA A C 1
ATOM 568 O O . ALA A 1 71 ? -2.020 6.607 13.552 1.00 92.75 71 ALA A O 1
ATOM 569 N N . LYS A 1 72 ? 0.080 6.102 12.925 1.00 94.75 72 LYS A N 1
ATOM 570 C CA . LYS A 1 72 ? 0.726 6.685 14.109 1.00 94.75 72 LYS A CA 1
ATOM 571 C C . LYS A 1 72 ? 0.425 8.179 14.268 1.00 94.75 72 LYS A C 1
ATOM 573 O O . LYS A 1 72 ? 0.184 8.629 15.381 1.00 94.75 72 LYS A O 1
ATOM 578 N N . LYS A 1 73 ? 0.421 8.952 13.176 1.00 95.81 73 LYS A N 1
ATOM 579 C CA . LYS A 1 73 ? 0.056 10.381 13.215 1.00 95.81 73 LYS A CA 1
ATOM 580 C C . LYS A 1 73 ? -1.399 10.593 13.629 1.00 95.81 73 LYS A C 1
ATOM 582 O O . LYS A 1 73 ? -1.681 11.508 14.390 1.00 95.81 73 LYS A O 1
ATOM 587 N N . ILE A 1 74 ? -2.310 9.754 13.138 1.00 94.12 74 ILE A N 1
ATOM 588 C CA . ILE A 1 74 ? -3.719 9.799 13.547 1.00 94.12 74 ILE A CA 1
ATOM 589 C C . ILE A 1 74 ? -3.826 9.456 15.036 1.00 94.12 74 ILE A C 1
ATOM 591 O O . ILE A 1 74 ? -4.476 10.182 15.776 1.00 94.12 74 ILE A O 1
ATOM 595 N N . GLU A 1 75 ? -3.122 8.418 15.491 1.00 95.06 75 GLU A N 1
ATOM 596 C CA . GLU A 1 75 ? -3.138 7.965 16.889 1.00 95.06 75 GLU A CA 1
ATOM 597 C C . GLU A 1 75 ? -2.650 9.058 17.848 1.00 95.06 75 GLU A C 1
ATOM 599 O O . GLU A 1 75 ? -3.225 9.264 18.912 1.00 95.06 75 GLU A O 1
ATOM 604 N N . GLN A 1 76 ? -1.635 9.820 17.438 1.00 96.06 76 GLN A N 1
ATOM 605 C CA . GLN A 1 76 ? -1.151 10.986 18.181 1.00 96.06 76 GLN A CA 1
ATOM 606 C C . GLN A 1 76 ? -2.192 12.107 18.296 1.00 96.06 76 GLN A C 1
ATOM 608 O O . GLN A 1 76 ? -2.172 12.841 19.277 1.00 96.06 76 GLN A O 1
ATOM 613 N N . ALA A 1 77 ? -3.078 12.254 17.310 1.00 96.19 77 ALA A N 1
ATOM 614 C CA . ALA A 1 77 ? -4.073 13.322 17.280 1.00 96.19 77 ALA A CA 1
ATOM 615 C C . ALA A 1 77 ? -5.381 12.957 18.001 1.00 96.19 77 ALA A C 1
ATOM 617 O O . ALA A 1 77 ? -6.024 13.841 18.559 1.00 96.19 77 ALA A O 1
ATOM 618 N N . VAL A 1 78 ? -5.795 11.684 17.973 1.00 94.38 78 VAL A N 1
ATOM 619 C CA . VAL A 1 78 ? -7.123 11.257 18.469 1.00 94.38 78 VAL A CA 1
ATOM 620 C C . VAL A 1 78 ? -7.078 10.210 19.584 1.00 94.38 78 VAL A C 1
ATOM 622 O O . VAL A 1 78 ? -8.124 9.820 20.097 1.00 94.38 78 VAL A O 1
ATOM 625 N N . GLY A 1 79 ? -5.887 9.750 19.974 1.00 93.81 79 GLY A N 1
ATOM 626 C CA . GLY A 1 79 ? -5.706 8.655 20.924 1.00 93.81 79 GLY A CA 1
ATOM 627 C C . GLY A 1 79 ? -5.682 7.274 20.260 1.00 93.81 79 GLY A C 1
ATOM 628 O O . GLY A 1 79 ? -5.739 7.141 19.036 1.00 93.81 79 GLY A O 1
ATOM 629 N N . ARG A 1 80 ? -5.560 6.223 21.084 1.00 91.50 80 ARG A N 1
ATOM 630 C CA . ARG A 1 80 ? -5.416 4.834 20.613 1.00 91.50 80 ARG A CA 1
ATOM 631 C C . ARG A 1 80 ? -6.679 4.364 19.900 1.00 91.50 80 ARG A C 1
ATOM 633 O O . ARG A 1 80 ? -7.780 4.488 20.427 1.00 91.50 80 ARG A O 1
ATOM 640 N N . PHE A 1 81 ? -6.503 3.757 18.732 1.00 89.75 81 PHE A N 1
ATOM 641 C CA . PHE A 1 81 ? -7.584 3.152 17.960 1.00 89.75 81 PHE A CA 1
ATOM 642 C C . PHE A 1 81 ? -7.090 1.897 17.233 1.00 89.75 81 PHE A C 1
ATOM 644 O O . PHE A 1 81 ? -5.896 1.736 16.977 1.00 89.75 81 PHE A O 1
ATOM 651 N N . GLY A 1 82 ? -8.014 0.996 16.899 1.00 87.00 82 GLY A N 1
ATOM 652 C CA . GLY A 1 82 ? -7.711 -0.179 16.084 1.00 87.00 82 GLY A CA 1
ATOM 653 C C . GLY A 1 82 ? -7.604 0.187 14.604 1.00 87.00 82 GLY A C 1
ATOM 654 O O . GLY A 1 82 ? -8.484 0.859 14.066 1.00 87.00 82 GLY A O 1
ATOM 655 N N . TYR A 1 83 ? -6.547 -0.269 13.928 1.00 88.00 83 TYR A N 1
ATOM 656 C CA . TYR A 1 83 ? -6.396 -0.095 12.485 1.00 88.00 83 TYR A CA 1
ATOM 657 C C . TYR A 1 83 ? -5.757 -1.307 11.820 1.00 88.00 83 TYR A C 1
ATOM 659 O O . TYR A 1 83 ? -4.951 -2.027 12.407 1.00 88.00 83 TYR A O 1
ATOM 667 N N . ARG A 1 84 ? -6.072 -1.477 10.535 1.00 86.31 84 ARG A N 1
ATOM 668 C CA . ARG A 1 84 ? -5.451 -2.481 9.679 1.00 86.31 84 ARG A CA 1
ATOM 669 C C . ARG A 1 84 ? -5.125 -1.884 8.321 1.00 86.31 84 ARG A C 1
ATOM 671 O O . ARG A 1 84 ? -5.999 -1.380 7.622 1.00 86.31 84 ARG A O 1
ATOM 678 N N . ALA A 1 85 ? -3.844 -1.921 7.966 1.00 85.38 85 ALA A N 1
ATOM 679 C CA . ALA A 1 85 ? -3.350 -1.410 6.696 1.00 85.38 85 ALA A CA 1
ATOM 680 C C . ALA A 1 85 ? -3.345 -2.516 5.632 1.00 85.38 85 ALA A C 1
ATOM 682 O O . ALA A 1 85 ? -2.856 -3.622 5.874 1.00 85.38 85 ALA A O 1
ATOM 683 N N . PHE A 1 86 ? -3.832 -2.189 4.437 1.00 82.44 86 PHE A N 1
ATOM 684 C CA . PHE A 1 86 ? -3.845 -3.073 3.275 1.00 82.44 86 PHE A CA 1
ATOM 685 C C . PHE A 1 86 ? -3.119 -2.403 2.101 1.00 82.44 86 PHE A C 1
ATOM 687 O O . PHE A 1 86 ? -3.208 -1.188 1.937 1.00 82.44 86 PHE A O 1
ATOM 694 N N . VAL A 1 87 ? -2.359 -3.195 1.338 1.00 81.69 87 VAL A N 1
ATOM 695 C CA . VAL A 1 87 ? -1.666 -2.779 0.105 1.00 81.69 87 VAL A CA 1
ATOM 696 C C . VAL A 1 87 ? -1.608 -3.982 -0.833 1.00 81.69 87 VAL A C 1
ATOM 698 O O . VAL A 1 87 ? -0.873 -4.912 -0.494 1.00 81.69 87 VAL A O 1
ATOM 701 N N . ASP A 1 88 ? -2.389 -3.993 -1.920 1.00 70.12 88 ASP A N 1
ATOM 702 C CA . ASP A 1 88 ? -2.412 -4.924 -3.086 1.00 70.12 88 ASP A CA 1
ATOM 703 C C . ASP A 1 88 ? -2.287 -6.441 -2.802 1.00 70.12 88 ASP A C 1
ATOM 705 O O . ASP A 1 88 ? -2.140 -7.283 -3.679 1.00 70.12 88 ASP A O 1
ATOM 709 N N . SER A 1 89 ? -2.380 -6.837 -1.538 1.00 57.62 89 SER A N 1
ATOM 710 C CA . SER A 1 89 ? -2.134 -8.202 -1.057 1.00 57.62 89 SER A CA 1
ATOM 711 C C . SER A 1 89 ? -3.304 -8.749 -0.250 1.00 57.62 89 SER A C 1
ATOM 713 O O . SER A 1 89 ? -3.307 -9.915 0.136 1.00 57.62 89 SER A O 1
ATOM 715 N N . ALA A 1 90 ? -4.315 -7.920 -0.002 1.00 57.34 90 ALA A N 1
ATOM 716 C CA . ALA A 1 90 ? -5.533 -8.327 0.667 1.00 57.34 90 ALA A CA 1
ATOM 717 C C . ALA A 1 90 ? -6.678 -8.440 -0.339 1.00 57.34 90 ALA A C 1
ATOM 719 O O . ALA A 1 90 ? -6.682 -7.745 -1.356 1.00 57.34 90 ALA A O 1
ATOM 720 N N . PRO A 1 91 ? -7.688 -9.279 -0.063 1.00 51.19 91 PRO A N 1
ATOM 721 C CA . PRO A 1 91 ? -8.890 -9.361 -0.873 1.00 51.19 91 PRO A CA 1
ATOM 722 C C . PRO A 1 91 ? -9.793 -8.158 -0.609 1.00 51.19 91 PRO A C 1
ATOM 724 O O . PRO A 1 91 ? -10.917 -8.284 -0.134 1.00 51.19 91 PRO A O 1
ATOM 727 N N . VAL A 1 92 ? -9.285 -6.980 -0.920 1.00 53.88 92 VAL A N 1
ATOM 728 C CA . VAL A 1 92 ? -9.988 -5.714 -0.864 1.00 53.88 92 VAL A CA 1
ATOM 729 C C . VAL A 1 92 ? -10.101 -5.255 -2.309 1.00 53.88 92 VAL A C 1
ATOM 731 O O . VAL A 1 92 ? -9.103 -5.224 -3.023 1.00 53.88 92 VAL A O 1
ATOM 734 N N . MET A 1 93 ? -11.305 -4.922 -2.784 1.00 53.28 93 MET A N 1
ATOM 735 C CA . MET A 1 93 ? -11.431 -4.254 -4.083 1.00 53.28 93 MET A CA 1
ATOM 736 C C . MET A 1 93 ? -10.993 -2.798 -3.928 1.00 53.28 93 MET A C 1
ATOM 738 O O . MET A 1 93 ? -11.820 -1.890 -3.857 1.00 53.28 93 MET A O 1
ATOM 742 N N . GLU A 1 94 ? -9.680 -2.582 -3.861 1.00 54.69 94 GLU A N 1
ATOM 743 C CA . GLU A 1 94 ? -9.067 -1.268 -3.649 1.00 54.69 94 GLU A CA 1
ATOM 744 C C . GLU A 1 94 ? -9.567 -0.248 -4.681 1.00 54.69 94 GLU A C 1
ATOM 746 O O . GLU A 1 94 ? -9.875 0.883 -4.320 1.00 54.69 94 GLU A O 1
ATOM 751 N N . ARG A 1 95 ? -9.783 -0.665 -5.940 1.00 51.31 95 ARG A N 1
ATOM 752 C CA . ARG A 1 95 ? -10.348 0.202 -6.992 1.00 51.31 95 ARG A CA 1
ATOM 753 C C . ARG A 1 95 ? -11.801 0.612 -6.716 1.00 51.31 95 ARG A C 1
ATOM 755 O O . ARG A 1 95 ? -12.134 1.781 -6.879 1.00 51.31 95 ARG A O 1
ATOM 762 N N . ALA A 1 96 ? -12.651 -0.309 -6.256 1.00 53.25 96 ALA A N 1
ATOM 763 C CA . ALA A 1 96 ? -14.058 -0.014 -5.963 1.00 53.25 96 ALA A CA 1
ATOM 764 C C . ALA A 1 96 ? -14.219 0.840 -4.693 1.00 53.25 96 ALA A C 1
ATOM 766 O O . ALA A 1 96 ? -15.078 1.722 -4.637 1.00 53.25 96 ALA A O 1
ATOM 767 N N . LEU A 1 97 ? -13.369 0.615 -3.684 1.00 53.44 97 LEU A N 1
ATOM 768 C CA . LEU A 1 97 ? -13.342 1.446 -2.482 1.00 53.44 97 LEU A CA 1
ATOM 769 C C . LEU A 1 97 ? -12.755 2.830 -2.761 1.00 53.44 97 LEU A C 1
ATOM 771 O O . LEU A 1 97 ? -13.340 3.800 -2.298 1.00 53.44 97 LEU A O 1
ATOM 775 N N . ALA A 1 98 ? -11.686 2.946 -3.557 1.00 56.31 98 ALA A N 1
ATOM 776 C CA . ALA A 1 98 ? -11.130 4.238 -3.974 1.00 56.31 98 ALA A CA 1
ATOM 777 C C . ALA A 1 98 ? -12.141 5.074 -4.778 1.00 56.31 98 ALA A C 1
ATOM 779 O O . ALA A 1 98 ? -12.210 6.293 -4.627 1.00 56.31 98 ALA A O 1
ATOM 780 N N . GLN A 1 99 ? -12.961 4.416 -5.603 1.00 56.53 99 GLN A N 1
ATOM 781 C CA . GLN A 1 99 ? -14.034 5.073 -6.346 1.00 56.53 99 GLN A CA 1
ATOM 782 C C . GLN A 1 99 ? -15.165 5.557 -5.423 1.00 56.53 99 GLN A C 1
ATOM 784 O O . GLN A 1 99 ? -15.667 6.665 -5.606 1.00 56.53 99 GLN A O 1
ATOM 789 N N . LYS A 1 100 ? -15.538 4.775 -4.398 1.00 55.25 100 LYS A N 1
ATOM 790 C CA . LYS A 1 100 ? -16.549 5.172 -3.399 1.00 55.25 100 LYS A CA 1
ATOM 791 C C . LYS A 1 100 ? -16.049 6.211 -2.394 1.00 55.25 100 LYS A C 1
ATOM 793 O O . LYS A 1 100 ? -16.840 7.035 -1.949 1.00 55.25 100 LYS A O 1
ATOM 798 N N . SER A 1 101 ? -14.766 6.198 -2.034 1.00 54.94 101 SER A N 1
ATOM 799 C CA . SER A 1 101 ? -14.205 7.080 -1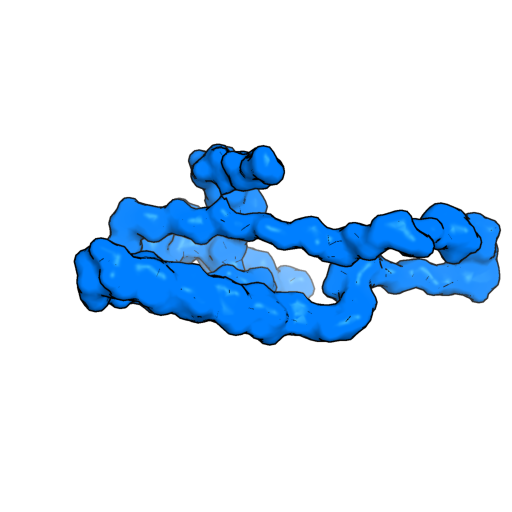.004 1.00 54.94 101 SER A CA 1
ATOM 800 C C . SER A 1 101 ? -13.921 8.504 -1.487 1.00 54.94 101 SER A C 1
ATOM 802 O O . SER A 1 101 ? -13.456 9.312 -0.688 1.00 54.94 101 SER A O 1
ATOM 804 N N . ARG A 1 102 ? -14.203 8.843 -2.762 1.00 41.72 102 ARG A N 1
ATOM 805 C CA . ARG A 1 102 ? -13.869 10.149 -3.373 1.00 41.72 102 ARG A CA 1
ATOM 806 C C . ARG A 1 102 ? -12.459 10.610 -2.968 1.00 41.72 102 ARG A C 1
ATOM 808 O O . ARG A 1 102 ? -12.242 11.787 -2.696 1.00 41.72 102 ARG A O 1
ATOM 815 N N . ALA A 1 103 ? -11.492 9.691 -2.914 1.00 40.69 103 ALA A N 1
ATOM 816 C CA . ALA A 1 103 ? -10.132 9.998 -2.487 1.00 40.69 103 ALA A CA 1
ATOM 817 C C . ALA A 1 103 ? -9.391 10.791 -3.577 1.00 40.69 103 ALA A C 1
ATOM 819 O O . ALA A 1 103 ? -8.542 10.283 -4.308 1.00 40.69 103 ALA A O 1
ATOM 820 N N . ARG A 1 104 ? -9.740 12.071 -3.691 1.00 31.62 104 ARG A N 1
ATOM 821 C CA . ARG A 1 104 ? -8.947 13.121 -4.312 1.00 31.62 104 ARG A CA 1
ATOM 822 C C . ARG A 1 104 ? -8.187 13.805 -3.181 1.00 31.62 104 ARG A C 1
ATOM 824 O O . ARG A 1 104 ? -8.656 14.785 -2.621 1.00 31.62 104 ARG A O 1
ATOM 831 N N . LEU A 1 105 ? -6.987 13.315 -2.882 1.00 29.03 105 LEU A N 1
ATOM 832 C CA . LEU A 1 105 ? -5.935 14.265 -2.539 1.00 29.03 105 LEU A CA 1
ATOM 833 C C . LEU A 1 105 ? -5.501 14.862 -3.883 1.00 29.03 105 LEU A C 1
ATOM 835 O O . LEU A 1 105 ? -4.775 14.238 -4.671 1.00 29.03 105 LEU A O 1
ATOM 839 N N . VAL A 1 106 ? -6.128 15.988 -4.219 1.00 25.22 106 VAL A N 1
ATOM 840 C CA . VAL A 1 106 ? -5.517 16.964 -5.116 1.00 25.22 106 VAL A CA 1
ATOM 841 C C . VAL A 1 106 ? -4.403 17.604 -4.299 1.00 25.22 106 VAL A C 1
ATOM 843 O O . VAL A 1 106 ? -4.543 17.768 -3.089 1.00 25.22 106 VAL A O 1
ATOM 846 N N . ARG A 1 107 ? -3.283 17.805 -4.979 1.00 28.16 107 ARG A N 1
ATOM 847 C CA . ARG A 1 107 ? -2.075 18.446 -4.483 1.00 28.16 107 ARG A CA 1
ATOM 848 C C . ARG A 1 107 ? -2.373 19.699 -3.663 1.00 28.16 107 ARG A C 1
ATOM 850 O O . ARG A 1 107 ? -3.299 20.432 -4.073 1.00 28.16 107 ARG A O 1
#

pLDDT: mean 72.48, std 17.57, range [25.22, 96.19]

Foldseek 3Di:
DCPLVPDPPCQPDVCSVPNPDPDDDADDDDQDDPPDDPVVQVPDPPDDDDDSCPDDDPVVVVVVVVVVVVVVVVCVVPNDDDDDDDDPPDSYPSVVVCVVVVPDPDD

Secondary structure (DSSP, 8-state):
--TTTS--GGGT-HHHHSTT-------------TT--HHHHHT-TT-----GGGSSS-HHHHHHHHHHHHHHHHHHHH---------SSSS--HHHHHHHTT-----